Protein AF-I4W9S7-F1 (afdb_monomer_lite)

Sequence (93 aa):
MSGQIGGSSLAAAMDSLVPFEPRAKPIGDTEYRQRTERARALLRQHGGNALLLTAGASLRYFSGIPWGASERLVAMLITLDGDPLVPQGMPLK

Foldseek 3Di:
DDCPPPNDDPVRVVVPPDDDPDDDDDDDPVQLVVVLVVVLVVCVVVVHFKDKAWDDDRCCNNQVPNDHDDPDTFIWMRGNDDDIDGPPDDDRD

Structure (mmCIF, N/CA/C/O backbone):
data_AF-I4W9S7-F1
#
_entry.id   AF-I4W9S7-F1
#
loop_
_atom_site.group_PDB
_atom_site.id
_atom_site.type_symbol
_atom_site.label_atom_id
_atom_site.label_alt_id
_atom_site.label_comp_id
_atom_site.label_asym_id
_atom_site.label_entity_id
_atom_site.label_seq_id
_atom_site.pdbx_PDB_ins_code
_atom_site.Cartn_x
_atom_site.Cartn_y
_atom_site.Cartn_z
_atom_site.occupancy
_atom_site.B_iso_or_equiv
_atom_site.auth_seq_id
_atom_site.auth_comp_id
_atom_site.auth_asym_id
_atom_site.auth_atom_id
_atom_site.pdbx_PDB_model_num
ATOM 1 N N . MET A 1 1 ? 39.578 2.459 -22.960 1.00 52.97 1 MET A N 1
ATOM 2 C CA . MET A 1 1 ? 38.361 3.285 -23.134 1.00 52.97 1 MET A CA 1
ATOM 3 C C . MET A 1 1 ? 37.161 2.363 -22.972 1.00 52.97 1 MET A C 1
ATOM 5 O O . MET A 1 1 ? 37.185 1.309 -23.595 1.00 52.97 1 MET A O 1
ATOM 9 N N . SER A 1 2 ? 36.195 2.654 -22.089 1.00 71.31 2 SER A N 1
ATOM 10 C CA . SER A 1 2 ? 35.058 1.740 -21.881 1.00 71.31 2 SER A CA 1
ATOM 11 C C . SER A 1 2 ? 34.061 1.876 -23.039 1.00 71.31 2 SER A C 1
ATOM 13 O O . SER A 1 2 ? 33.617 2.973 -23.365 1.00 71.31 2 SER A O 1
ATOM 15 N N . GLY A 1 3 ? 33.722 0.763 -23.691 1.00 82.44 3 GLY A N 1
ATOM 16 C CA . GLY A 1 3 ? 32.774 0.709 -24.815 1.00 82.44 3 GLY A CA 1
ATOM 17 C C . GLY A 1 3 ? 31.303 0.810 -24.398 1.00 82.44 3 GLY A C 1
ATOM 18 O O . GLY A 1 3 ? 30.447 0.216 -25.040 1.00 82.44 3 GLY A O 1
ATOM 19 N N . GLN A 1 4 ? 31.006 1.494 -23.289 1.00 89.31 4 GLN A N 1
ATOM 20 C CA . GLN A 1 4 ? 29.664 1.537 -22.695 1.00 89.31 4 GLN A CA 1
ATOM 21 C C . GLN A 1 4 ? 28.745 2.590 -23.336 1.00 89.31 4 GLN A C 1
ATOM 23 O O . GLN A 1 4 ? 27.528 2.465 -23.242 1.00 89.31 4 GLN A O 1
ATOM 28 N N . ILE A 1 5 ? 29.298 3.611 -24.000 1.00 91.06 5 ILE A N 1
ATOM 29 C CA . ILE A 1 5 ? 28.531 4.672 -24.671 1.00 91.06 5 ILE A CA 1
ATOM 30 C C . ILE A 1 5 ? 28.702 4.523 -26.186 1.00 91.06 5 ILE A C 1
ATOM 32 O O . ILE A 1 5 ? 29.824 4.513 -26.683 1.00 91.06 5 ILE A O 1
ATOM 36 N N . GLY A 1 6 ? 27.589 4.422 -26.920 1.00 86.44 6 GLY A N 1
ATOM 37 C CA . GLY A 1 6 ? 27.566 4.477 -28.391 1.00 86.44 6 GLY A CA 1
ATOM 38 C C . GLY A 1 6 ? 27.953 3.193 -29.142 1.00 86.44 6 GLY A C 1
ATOM 39 O O . GLY A 1 6 ? 28.044 3.233 -30.363 1.00 86.44 6 GLY A O 1
ATOM 40 N N . GLY A 1 7 ? 28.172 2.067 -28.453 1.00 88.81 7 GLY A N 1
ATOM 41 C CA . GLY A 1 7 ? 28.642 0.807 -29.058 1.00 88.81 7 GLY A CA 1
ATOM 42 C C . GLY A 1 7 ? 27.584 -0.278 -29.304 1.00 88.81 7 GLY A C 1
ATOM 43 O O . GLY A 1 7 ? 27.935 -1.353 -29.780 1.00 88.81 7 GLY A O 1
ATOM 44 N N . SER A 1 8 ? 26.312 -0.038 -28.967 1.00 91.31 8 SER A N 1
ATOM 45 C CA . SER A 1 8 ? 25.238 -1.035 -29.097 1.00 91.31 8 SER A CA 1
ATOM 46 C C . SER A 1 8 ? 24.299 -0.704 -30.256 1.00 91.31 8 SER A C 1
ATOM 48 O O . SER A 1 8 ? 23.901 0.450 -30.425 1.00 91.31 8 SER A O 1
ATOM 50 N N . SER A 1 9 ? 23.927 -1.717 -31.040 1.00 94.88 9 SER A N 1
ATOM 51 C CA . SER A 1 9 ? 22.847 -1.613 -32.024 1.00 94.88 9 SER A CA 1
ATOM 52 C C . SER A 1 9 ? 21.492 -1.879 -31.362 1.00 94.88 9 SER A C 1
ATOM 54 O O . SER A 1 9 ? 21.413 -2.493 -30.298 1.00 94.88 9 SER A O 1
ATOM 56 N N . LEU A 1 10 ? 20.402 -1.466 -32.015 1.00 95.88 10 LEU A N 1
ATOM 57 C CA . LEU A 1 10 ? 19.052 -1.782 -31.540 1.00 95.88 10 LEU A CA 1
ATOM 58 C C . LEU A 1 10 ? 18.846 -3.296 -31.379 1.00 95.88 10 LEU A C 1
ATOM 60 O O . LEU A 1 10 ? 18.344 -3.726 -30.348 1.00 95.88 10 LEU A O 1
ATOM 64 N N . ALA A 1 11 ? 19.273 -4.093 -32.365 1.00 97.19 11 ALA A N 1
ATOM 65 C CA . 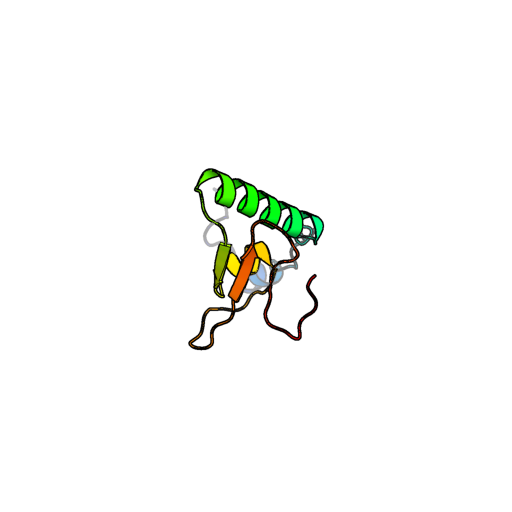ALA A 1 11 ? 19.143 -5.548 -32.318 1.00 97.19 11 ALA A CA 1
ATOM 66 C C . ALA A 1 11 ? 19.883 -6.139 -31.108 1.00 97.19 11 ALA A C 1
ATOM 68 O O . ALA A 1 11 ? 19.288 -6.876 -30.331 1.00 97.19 11 ALA A O 1
ATOM 69 N N . ALA A 1 12 ? 21.129 -5.712 -30.872 1.00 94.38 12 ALA A N 1
ATOM 70 C CA . ALA A 1 12 ? 21.913 -6.163 -29.723 1.00 94.38 12 ALA A CA 1
ATOM 71 C C . ALA A 1 12 ? 21.275 -5.770 -28.377 1.00 94.38 12 ALA A C 1
ATOM 73 O O . ALA A 1 12 ? 21.317 -6.541 -27.421 1.00 94.38 12 ALA A O 1
ATOM 74 N N . ALA A 1 13 ? 20.660 -4.584 -28.290 1.00 95.06 13 ALA A N 1
ATOM 75 C CA . ALA A 1 13 ? 19.930 -4.169 -27.095 1.00 95.06 13 ALA A CA 1
ATOM 76 C C . ALA A 1 13 ? 18.659 -5.007 -26.879 1.00 95.06 13 ALA A C 1
ATOM 78 O O . ALA A 1 13 ? 18.390 -5.425 -25.755 1.00 95.06 13 ALA A O 1
ATOM 79 N N . MET A 1 14 ? 17.897 -5.287 -27.938 1.00 96.88 14 MET A N 1
ATOM 80 C CA . MET A 1 14 ? 16.684 -6.104 -27.848 1.00 96.88 14 MET A CA 1
ATOM 81 C C . MET A 1 14 ? 16.987 -7.553 -27.467 1.00 96.88 14 MET A C 1
ATOM 83 O O . MET A 1 14 ? 16.304 -8.091 -26.599 1.00 96.88 14 MET A O 1
ATOM 87 N N . ASP A 1 15 ? 18.048 -8.141 -28.023 1.00 96.75 15 ASP A N 1
ATOM 88 C CA . ASP A 1 15 ? 18.491 -9.502 -27.687 1.00 96.75 15 ASP A CA 1
ATOM 89 C C . ASP A 1 15 ? 18.891 -9.641 -26.206 1.00 96.75 15 ASP A C 1
ATOM 91 O O . ASP A 1 15 ? 18.856 -10.736 -25.644 1.00 96.75 15 ASP A O 1
ATOM 95 N N . SER A 1 16 ? 19.236 -8.529 -25.545 1.00 93.94 16 SER A N 1
ATOM 96 C CA . SER A 1 16 ? 19.573 -8.501 -24.116 1.00 93.94 16 SER A CA 1
ATOM 97 C C . SER A 1 16 ? 18.360 -8.424 -23.176 1.00 93.94 16 SER A C 1
ATOM 99 O O . SER A 1 16 ? 18.508 -8.642 -21.971 1.00 93.94 16 SER A O 1
ATOM 101 N N . LEU A 1 17 ? 17.156 -8.133 -23.688 1.00 95.75 17 LEU A N 1
ATOM 102 C CA . LEU A 1 17 ? 15.931 -8.021 -22.888 1.00 95.75 17 LEU A CA 1
ATOM 103 C C . LEU A 1 17 ? 15.359 -9.404 -22.555 1.00 95.75 17 LEU A C 1
ATOM 105 O O . LEU A 1 17 ? 14.391 -9.871 -23.154 1.00 95.75 17 LEU A O 1
ATOM 109 N N . VAL A 1 18 ? 15.953 -10.055 -21.560 1.00 95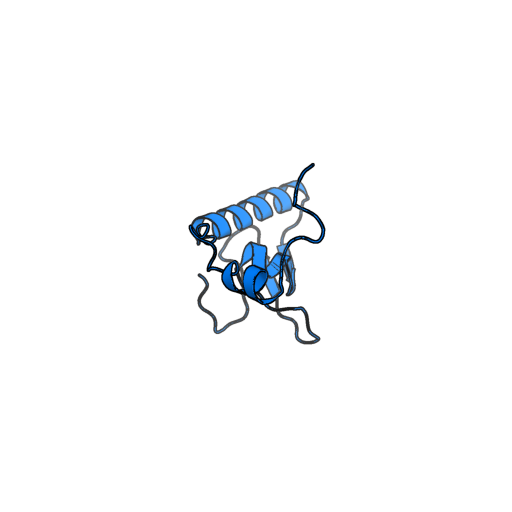.06 18 VAL A N 1
ATOM 110 C CA . VAL A 1 18 ? 15.503 -11.355 -21.044 1.00 95.06 18 VAL A CA 1
ATOM 111 C C . VAL A 1 18 ? 14.636 -11.204 -19.784 1.00 95.06 18 VAL A C 1
ATOM 113 O O . VAL A 1 18 ? 14.756 -10.204 -19.069 1.00 95.06 18 VAL A O 1
ATOM 116 N N . PRO A 1 19 ? 13.759 -12.179 -19.466 1.00 95.31 19 PRO A N 1
ATOM 117 C CA . PRO A 1 19 ? 13.038 -12.195 -18.196 1.00 95.31 19 PRO A CA 1
ATOM 118 C C . PRO A 1 19 ? 13.987 -12.102 -16.995 1.00 95.31 19 PRO A C 1
ATOM 120 O O . PRO A 1 19 ? 15.001 -12.796 -16.935 1.00 95.31 19 PRO A O 1
ATOM 123 N N . PHE A 1 20 ? 13.644 -11.254 -16.025 1.00 93.38 20 PHE A N 1
ATOM 124 C CA . PHE A 1 20 ? 14.443 -11.072 -14.816 1.00 93.38 20 PHE A CA 1
ATOM 125 C C . PHE A 1 20 ? 14.192 -12.210 -13.822 1.00 93.38 20 PHE A C 1
ATOM 127 O O . PHE A 1 20 ? 13.089 -12.333 -13.283 1.00 93.38 20 PHE A O 1
ATOM 134 N N . GLU A 1 21 ? 15.224 -13.010 -13.559 1.00 94.06 21 GLU A N 1
ATOM 135 C CA . GLU A 1 21 ? 15.191 -14.125 -12.613 1.00 94.06 21 GLU A CA 1
ATOM 136 C C . GLU A 1 21 ? 16.422 -14.083 -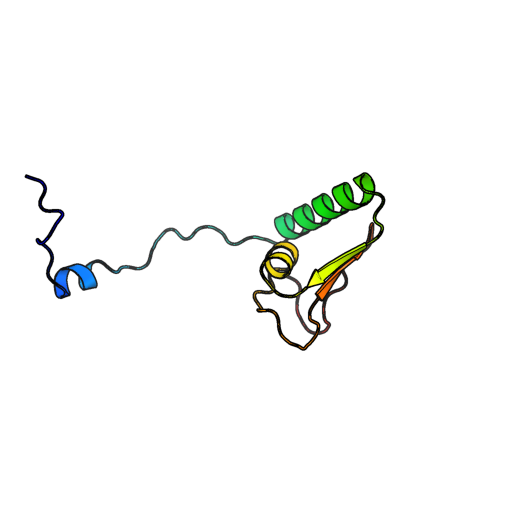11.680 1.00 94.06 21 GLU A C 1
ATOM 138 O O . GLU A 1 21 ? 17.517 -13.737 -12.131 1.00 94.06 21 GLU A O 1
ATOM 143 N N . PRO A 1 22 ? 16.279 -14.435 -10.386 1.00 92.06 22 PRO A N 1
ATOM 144 C CA . PRO A 1 22 ? 15.061 -14.924 -9.746 1.00 92.06 22 PRO A CA 1
ATOM 145 C C . PRO A 1 22 ? 14.106 -13.793 -9.339 1.00 92.06 22 PRO A C 1
ATOM 147 O O . PRO A 1 22 ? 14.518 -12.735 -8.857 1.00 92.06 22 PRO A O 1
ATOM 150 N N . ARG A 1 23 ? 12.801 -14.041 -9.456 1.00 94.56 23 ARG A N 1
ATOM 151 C CA . ARG A 1 23 ? 11.781 -13.129 -8.914 1.00 94.56 23 ARG A CA 1
ATOM 152 C C . ARG A 1 23 ? 11.782 -13.129 -7.384 1.00 94.56 23 ARG A C 1
ATOM 154 O O . ARG A 1 23 ? 11.814 -14.180 -6.743 1.00 94.56 23 ARG A O 1
ATOM 161 N N . ALA A 1 24 ? 11.669 -11.941 -6.793 1.00 95.81 24 ALA A N 1
ATOM 162 C CA . ALA A 1 24 ? 11.444 -11.801 -5.357 1.00 95.81 24 ALA A CA 1
ATOM 163 C C . ALA A 1 24 ? 10.099 -12.423 -4.943 1.00 95.81 24 ALA A C 1
ATOM 165 O O . ALA A 1 24 ? 9.125 -12.409 -5.704 1.00 95.81 24 ALA A O 1
ATOM 166 N N . LYS A 1 25 ? 10.037 -12.949 -3.715 1.00 95.56 25 LYS A N 1
ATOM 167 C CA . LYS A 1 25 ? 8.803 -13.526 -3.169 1.00 95.56 25 LYS A CA 1
ATOM 168 C C . LYS A 1 25 ? 7.741 -12.432 -2.982 1.00 95.56 25 LYS A C 1
ATOM 170 O O . LYS A 1 25 ? 8.069 -11.373 -2.445 1.00 95.56 25 LYS A O 1
ATOM 175 N N . PRO A 1 26 ? 6.481 -12.672 -3.385 1.00 95.62 26 PRO A N 1
ATOM 176 C CA . PRO A 1 26 ? 5.381 -11.764 -3.080 1.00 95.62 26 PRO A CA 1
ATOM 177 C C . PRO A 1 26 ? 5.145 -11.621 -1.572 1.00 95.62 26 PRO A C 1
ATOM 179 O O . PRO A 1 26 ? 5.468 -12.519 -0.794 1.00 95.62 26 PRO A O 1
ATOM 182 N N . ILE A 1 27 ? 4.523 -10.507 -1.185 1.00 97.12 27 ILE A N 1
ATOM 183 C CA . ILE A 1 27 ? 4.033 -10.280 0.180 1.00 97.12 27 ILE A CA 1
ATOM 184 C C . ILE A 1 27 ? 2.937 -11.304 0.488 1.00 97.12 27 ILE A C 1
ATOM 186 O O . ILE A 1 27 ? 2.002 -11.450 -0.301 1.00 97.12 27 ILE A O 1
ATOM 190 N N . GLY A 1 28 ? 3.071 -12.005 1.613 1.00 95.31 28 GLY A N 1
ATOM 191 C CA . GLY A 1 28 ? 2.098 -12.993 2.080 1.00 95.31 28 GLY A CA 1
ATOM 192 C C . GLY A 1 28 ? 1.242 -12.497 3.246 1.00 95.31 28 GLY A C 1
ATOM 193 O O . GLY A 1 28 ? 1.522 -11.468 3.863 1.00 95.31 28 GLY A O 1
ATOM 194 N N . ASP A 1 29 ? 0.235 -13.286 3.597 1.00 94.31 29 ASP A N 1
ATOM 195 C CA . ASP A 1 29 ? -0.851 -12.938 4.525 1.00 94.31 29 ASP A CA 1
ATOM 196 C C . ASP A 1 29 ? -0.336 -12.629 5.941 1.00 94.31 29 ASP A C 1
ATOM 198 O O . ASP A 1 29 ? -0.855 -11.773 6.658 1.00 94.31 29 ASP A O 1
ATOM 202 N N . THR A 1 30 ? 0.746 -13.293 6.359 1.00 96.88 30 THR A N 1
ATOM 203 C CA . THR A 1 30 ? 1.424 -13.004 7.633 1.00 96.88 30 THR A CA 1
ATOM 204 C C . THR A 1 30 ? 1.951 -11.574 7.689 1.00 96.88 30 THR A C 1
ATOM 206 O O . THR A 1 30 ? 1.816 -10.923 8.723 1.00 96.88 30 THR A O 1
ATOM 209 N N . GLU A 1 31 ? 2.507 -11.058 6.595 1.00 98.25 31 GLU A N 1
ATOM 210 C CA . GLU A 1 31 ? 3.018 -9.691 6.566 1.00 98.25 31 GLU A CA 1
ATOM 211 C C . GLU A 1 31 ? 1.870 -8.672 6.559 1.00 98.25 31 GLU A C 1
ATOM 213 O O . GLU A 1 31 ? 1.938 -7.675 7.275 1.00 98.25 31 GLU A O 1
ATOM 218 N N . TYR A 1 32 ? 0.770 -8.941 5.847 1.00 96.88 32 TYR A N 1
ATOM 219 C CA . TYR A 1 32 ? -0.428 -8.094 5.911 1.00 96.88 32 TYR A CA 1
ATOM 220 C C . TYR A 1 32 ? -1.004 -8.008 7.332 1.00 96.88 32 TYR A C 1
ATOM 222 O O . TYR A 1 32 ? -1.267 -6.908 7.823 1.00 96.88 32 TYR A O 1
ATOM 230 N N . ARG A 1 33 ? -1.094 -9.136 8.052 1.00 96.56 33 ARG A N 1
ATOM 231 C CA . ARG A 1 33 ? -1.500 -9.148 9.470 1.00 96.56 33 ARG A CA 1
ATOM 232 C C . ARG A 1 33 ? -0.558 -8.327 10.352 1.00 96.56 33 ARG A C 1
ATOM 234 O O . ARG A 1 33 ? -1.024 -7.534 11.167 1.00 96.56 33 ARG A O 1
ATOM 241 N N . GLN A 1 34 ? 0.757 -8.450 10.160 1.00 98.44 34 GLN A N 1
ATOM 242 C CA . GLN A 1 34 ? 1.747 -7.655 10.901 1.00 98.44 34 GLN A CA 1
ATOM 243 C C . GLN A 1 34 ? 1.599 -6.151 10.642 1.00 98.44 34 GLN A C 1
ATOM 245 O O . GLN A 1 34 ? 1.706 -5.353 11.575 1.00 98.44 34 GLN A O 1
ATOM 250 N N . ARG A 1 35 ? 1.317 -5.750 9.396 1.00 98.19 35 ARG A N 1
ATOM 251 C CA . ARG A 1 35 ? 1.046 -4.348 9.043 1.00 98.19 35 ARG A CA 1
ATOM 252 C C . ARG A 1 35 ? -0.189 -3.831 9.783 1.00 98.19 35 ARG A C 1
ATOM 254 O O . ARG A 1 35 ? -0.115 -2.766 10.394 1.00 98.19 35 ARG A O 1
ATOM 261 N N . THR A 1 36 ? -1.285 -4.592 9.807 1.00 97.62 36 THR A N 1
ATOM 262 C CA . THR A 1 36 ? -2.498 -4.231 10.563 1.00 97.62 36 THR A CA 1
ATOM 263 C C . THR A 1 36 ? -2.220 -4.091 12.062 1.00 97.62 36 THR A C 1
ATOM 265 O O . THR A 1 36 ? -2.605 -3.086 12.660 1.00 97.62 36 THR A O 1
ATOM 268 N N . GLU A 1 37 ? -1.482 -5.021 12.674 1.00 98.25 37 GLU A N 1
ATOM 269 C CA . GLU A 1 37 ? -1.122 -4.918 14.098 1.00 98.25 37 GLU A CA 1
ATOM 270 C C . GLU A 1 37 ? -0.214 -3.718 14.392 1.00 98.25 37 GLU A C 1
ATOM 272 O O . GLU A 1 37 ? -0.397 -3.013 15.390 1.00 98.25 37 GLU A O 1
ATOM 277 N N . ARG A 1 38 ? 0.717 -3.404 13.484 1.00 98.44 38 ARG A N 1
ATOM 278 C CA . ARG A 1 38 ? 1.526 -2.185 13.581 1.00 98.44 38 ARG A CA 1
ATOM 279 C C . ARG A 1 38 ? 0.651 -0.932 13.547 1.00 98.44 38 ARG A C 1
ATOM 281 O O . ARG A 1 38 ? 0.875 -0.027 14.353 1.00 98.44 38 ARG A O 1
ATOM 288 N N . ALA A 1 39 ? -0.343 -0.881 12.659 1.00 98.31 39 ALA A N 1
ATOM 289 C CA . ALA A 1 39 ? -1.292 0.229 12.584 1.00 98.31 39 ALA A CA 1
ATOM 290 C C . ALA A 1 39 ? -2.136 0.354 13.862 1.00 98.31 39 ALA A C 1
ATOM 292 O O . ALA A 1 39 ? -2.320 1.463 14.357 1.00 98.31 39 ALA A O 1
ATOM 293 N N . ARG A 1 40 ? -2.574 -0.760 14.460 1.00 98.44 40 ARG A N 1
ATOM 294 C CA . ARG A 1 40 ? -3.289 -0.763 15.749 1.00 98.44 40 ARG A CA 1
ATOM 295 C C . ARG A 1 40 ? -2.450 -0.224 16.895 1.00 98.44 40 ARG A C 1
ATOM 297 O O . ARG A 1 40 ? -2.950 0.553 17.704 1.00 98.44 40 ARG A O 1
ATOM 304 N N . ALA A 1 41 ? -1.180 -0.615 16.975 1.00 98.31 41 ALA A N 1
ATOM 305 C CA . ALA A 1 41 ? -0.267 -0.083 17.983 1.00 98.31 41 ALA A CA 1
ATOM 306 C C . ALA A 1 41 ? -0.131 1.445 17.864 1.00 98.31 41 ALA A C 1
ATOM 308 O O . ALA A 1 41 ? -0.194 2.149 18.870 1.00 98.31 41 ALA A O 1
ATOM 309 N N . LEU A 1 42 ? -0.018 1.956 16.634 1.00 98.38 42 LEU A N 1
ATOM 310 C CA . LEU A 1 42 ? 0.038 3.395 16.365 1.00 98.38 42 LEU A CA 1
ATOM 311 C C . LEU A 1 42 ? -1.291 4.096 16.681 1.00 98.38 42 LEU A C 1
ATOM 313 O O . LEU A 1 42 ? -1.277 5.145 17.318 1.00 98.38 42 LEU A O 1
ATOM 317 N N . LEU A 1 43 ? -2.437 3.510 16.317 1.00 98.00 43 LEU A N 1
ATOM 318 C CA . LEU A 1 43 ? -3.756 4.038 16.686 1.00 98.00 43 LEU A CA 1
ATOM 319 C C . LEU A 1 43 ? -3.875 4.215 18.203 1.00 98.00 43 LEU A C 1
ATOM 321 O O . LEU A 1 43 ? -4.213 5.305 18.657 1.00 98.00 43 LEU A O 1
ATOM 325 N N . ARG A 1 44 ? -3.504 3.191 18.988 1.00 97.75 44 ARG A N 1
ATOM 326 C CA . ARG A 1 44 ? -3.500 3.269 20.459 1.00 97.75 44 ARG A CA 1
ATOM 327 C C . ARG A 1 44 ? -2.574 4.369 20.974 1.00 97.75 44 ARG A C 1
ATOM 329 O O . ARG A 1 44 ? -2.979 5.140 21.835 1.00 97.75 44 ARG A O 1
ATOM 336 N N . GLN A 1 45 ? -1.359 4.464 20.431 1.00 98.31 45 GLN A N 1
ATOM 337 C CA . GLN A 1 45 ? -0.380 5.483 20.826 1.00 98.31 45 GLN A CA 1
ATOM 338 C C . GLN A 1 45 ? -0.893 6.913 20.594 1.00 98.31 45 GLN A C 1
ATOM 340 O O . GLN A 1 45 ? -0.601 7.804 21.386 1.00 98.31 45 GLN A O 1
ATOM 345 N N . HIS A 1 46 ? -1.655 7.129 19.522 1.00 97.88 46 HIS A N 1
ATOM 346 C CA . HIS A 1 46 ? -2.185 8.441 19.149 1.00 97.88 46 HIS A CA 1
ATOM 347 C C . HIS A 1 46 ? -3.620 8.700 19.642 1.00 97.88 46 HIS A C 1
ATOM 349 O O . HIS A 1 46 ? -4.198 9.726 19.293 1.00 97.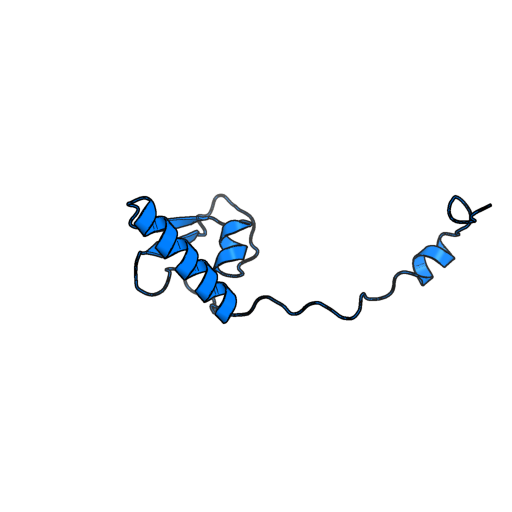88 46 HIS A O 1
ATOM 355 N N . GLY A 1 47 ? -4.206 7.799 20.441 1.00 97.38 47 GLY A N 1
ATOM 356 C CA . GLY A 1 47 ? -5.577 7.939 20.946 1.00 97.38 47 GLY A CA 1
ATOM 357 C C . GLY A 1 47 ? -6.667 7.801 19.875 1.00 97.38 47 GLY A C 1
ATOM 358 O O . GLY A 1 47 ? -7.781 8.273 20.077 1.00 97.38 47 GLY A O 1
ATOM 359 N N . GLY A 1 48 ? -6.359 7.183 18.731 1.00 96.25 48 GLY A N 1
ATOM 360 C CA . GLY A 1 48 ? -7.319 6.905 17.665 1.00 96.25 48 GLY A CA 1
ATOM 361 C C . GLY A 1 48 ? -8.031 5.564 17.857 1.00 96.25 48 GLY A C 1
ATOM 362 O O . GLY A 1 48 ? -7.452 4.608 18.368 1.00 96.25 48 GLY A O 1
ATOM 363 N N . ASN A 1 49 ? -9.280 5.467 17.395 1.00 97.06 49 ASN A N 1
ATOM 364 C CA . ASN A 1 49 ? -10.089 4.243 17.508 1.00 97.06 49 ASN A CA 1
ATOM 365 C C . ASN A 1 49 ? -10.287 3.507 16.176 1.00 97.06 49 ASN A C 1
ATOM 367 O O . ASN A 1 49 ? -10.635 2.326 16.172 1.00 97.06 49 ASN A O 1
ATOM 371 N N . ALA A 1 50 ? -10.067 4.192 15.052 1.00 97.69 50 ALA A N 1
ATOM 372 C CA . ALA A 1 50 ? -10.204 3.61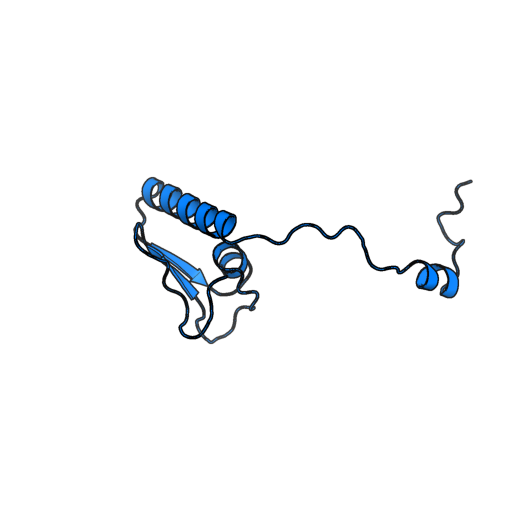8 13.724 1.00 97.69 50 ALA A CA 1
ATOM 373 C C . ALA A 1 50 ? -9.297 4.319 12.705 1.00 97.69 50 ALA A C 1
ATOM 375 O O . ALA A 1 50 ? -8.983 5.502 12.844 1.00 97.69 50 ALA A O 1
ATOM 376 N N . LEU A 1 51 ? -8.912 3.586 11.663 1.00 98.06 51 LEU A N 1
ATOM 377 C CA . LEU A 1 51 ? -8.149 4.069 10.517 1.00 98.06 51 LEU A CA 1
ATOM 378 C C . LEU A 1 51 ? -8.883 3.690 9.229 1.00 98.06 51 LEU A C 1
ATOM 380 O O . LEU A 1 51 ? -9.074 2.506 8.951 1.00 98.06 51 LEU A O 1
ATOM 384 N N . LEU A 1 52 ? -9.272 4.694 8.442 1.00 97.56 52 LEU A N 1
ATOM 385 C CA . LEU A 1 52 ? -9.866 4.508 7.120 1.00 97.56 52 LEU A CA 1
ATOM 386 C C . LEU A 1 52 ? -8.784 4.661 6.045 1.00 97.56 52 LEU A C 1
ATOM 388 O O . LEU A 1 52 ? -8.152 5.709 5.930 1.00 97.56 52 LEU A O 1
ATOM 392 N N . LEU A 1 53 ? -8.583 3.614 5.253 1.00 96.81 53 LEU A N 1
ATOM 393 C CA . LEU A 1 53 ? -7.585 3.547 4.191 1.00 96.81 53 LEU A CA 1
ATOM 394 C C . LEU A 1 53 ? -8.293 3.539 2.842 1.00 96.81 53 LEU A C 1
ATOM 396 O O . LEU A 1 53 ? -8.944 2.556 2.500 1.00 96.81 53 LEU A O 1
ATOM 400 N N . THR A 1 54 ? -8.166 4.613 2.072 1.00 96.06 54 THR A N 1
ATOM 401 C CA . THR A 1 54 ? -8.763 4.717 0.735 1.00 96.06 54 THR A CA 1
ATOM 402 C C . THR A 1 54 ? -7.890 4.057 -0.336 1.00 96.06 54 THR A C 1
ATOM 404 O O . THR A 1 54 ? -6.700 3.803 -0.124 1.00 96.06 54 THR A O 1
ATOM 407 N N . ALA A 1 55 ? -8.492 3.765 -1.493 1.00 95.62 55 ALA A N 1
ATOM 408 C CA . ALA A 1 55 ? -7.805 3.199 -2.653 1.00 95.62 55 ALA A CA 1
ATOM 409 C C . ALA A 1 55 ? -6.514 3.948 -3.023 1.00 95.62 55 ALA A C 1
ATOM 411 O O . ALA A 1 55 ? -6.429 5.174 -2.953 1.00 95.62 55 ALA A O 1
ATOM 412 N N . GLY A 1 56 ? -5.503 3.180 -3.430 1.00 95.38 56 GLY A N 1
ATOM 413 C CA . GLY A 1 56 ? -4.153 3.658 -3.703 1.00 95.38 56 GLY A CA 1
ATOM 414 C C . GLY A 1 56 ? -3.086 2.825 -2.994 1.00 95.38 56 GLY A C 1
ATOM 415 O O . GLY A 1 56 ? -3.309 1.679 -2.596 1.00 95.38 56 GLY A O 1
ATOM 416 N N . ALA A 1 57 ? -1.898 3.412 -2.832 1.00 96.94 57 ALA A N 1
ATOM 417 C CA . ALA A 1 57 ? -0.736 2.716 -2.281 1.00 96.94 57 ALA A CA 1
ATOM 418 C C . ALA A 1 57 ? -0.974 2.187 -0.857 1.00 96.94 57 ALA A C 1
ATOM 420 O O . ALA A 1 57 ? -0.567 1.067 -0.554 1.00 96.94 57 ALA A O 1
ATOM 421 N N . SER A 1 58 ? -1.674 2.944 -0.007 1.00 97.00 58 SER A N 1
ATOM 422 C CA . SER A 1 58 ? -1.978 2.523 1.366 1.00 97.00 58 SER A CA 1
ATOM 423 C C . SER A 1 58 ? -2.937 1.333 1.403 1.00 97.00 58 SER A C 1
ATOM 425 O O . SER A 1 58 ? -2.662 0.360 2.099 1.00 97.00 58 SER A O 1
ATOM 427 N N . LEU A 1 59 ? -4.012 1.338 0.606 1.00 95.88 59 LEU A N 1
ATOM 428 C CA . LEU A 1 59 ? -4.901 0.176 0.524 1.00 95.88 59 LEU A CA 1
ATOM 429 C C . LEU A 1 59 ? -4.145 -1.061 0.021 1.00 95.88 59 LEU A C 1
ATOM 431 O O . LEU A 1 59 ? -4.250 -2.127 0.627 1.00 95.88 59 LEU A O 1
ATOM 435 N N . ARG A 1 60 ? -3.302 -0.915 -1.010 1.00 96.19 60 ARG A N 1
ATOM 436 C CA . ARG A 1 60 ? -2.438 -2.004 -1.495 1.00 96.19 60 ARG A CA 1
ATOM 437 C C . ARG A 1 60 ? -1.475 -2.505 -0.420 1.00 96.19 60 ARG A C 1
ATOM 439 O O . ARG A 1 60 ? -1.216 -3.705 -0.335 1.00 96.19 60 ARG A O 1
ATOM 446 N N . TYR A 1 61 ? -0.942 -1.604 0.397 1.00 97.56 61 TYR A N 1
ATOM 447 C CA . TYR A 1 61 ? -0.034 -1.941 1.485 1.00 97.56 61 TYR A CA 1
ATOM 448 C C . TYR A 1 61 ? -0.724 -2.771 2.574 1.00 97.56 61 TYR A C 1
ATOM 450 O O . TYR A 1 61 ? -0.141 -3.743 3.042 1.00 97.56 61 TYR A O 1
ATOM 458 N N . PHE A 1 62 ? -1.961 -2.458 2.951 1.00 96.75 62 PHE A N 1
ATOM 459 C CA . PHE A 1 62 ? -2.646 -3.185 4.028 1.00 96.75 62 PHE A CA 1
ATOM 460 C C . PHE A 1 62 ? -3.473 -4.392 3.563 1.00 96.75 62 PHE A C 1
ATOM 462 O O . PHE A 1 62 ? -3.688 -5.297 4.359 1.00 96.75 62 PHE A O 1
ATOM 469 N N . SER A 1 63 ? -3.902 -4.434 2.296 1.00 94.19 63 SER A N 1
ATOM 470 C CA . SER A 1 63 ? -4.834 -5.463 1.787 1.00 94.19 63 SER A CA 1
ATOM 471 C C . SER A 1 63 ? -4.402 -6.157 0.491 1.00 94.19 63 SER A C 1
ATOM 473 O O . SER A 1 63 ? -5.053 -7.092 0.040 1.00 94.19 63 SER A O 1
ATOM 475 N N . GLY A 1 64 ? -3.357 -5.665 -0.181 1.00 94.19 64 GLY A N 1
ATOM 476 C CA . GLY A 1 64 ? -2.948 -6.156 -1.500 1.00 94.19 64 GLY A CA 1
ATOM 477 C C . GLY A 1 64 ? -3.792 -5.655 -2.679 1.00 94.19 64 GLY A C 1
ATOM 478 O O . GLY A 1 64 ? -3.370 -5.840 -3.820 1.00 94.19 64 GLY A O 1
ATOM 479 N N . ILE A 1 65 ? -4.917 -4.966 -2.445 1.00 92.81 65 ILE A N 1
ATOM 480 C CA . ILE A 1 65 ? -5.783 -4.423 -3.506 1.00 92.81 65 ILE A CA 1
ATOM 481 C C . ILE A 1 65 ? -5.033 -3.327 -4.292 1.00 92.81 65 ILE A C 1
ATOM 483 O O . ILE A 1 65 ? -4.695 -2.293 -3.716 1.00 92.81 65 ILE A O 1
ATOM 487 N N . PRO A 1 66 ? -4.761 -3.504 -5.602 1.00 94.31 66 PRO A N 1
ATOM 488 C CA . PRO A 1 66 ? -3.867 -2.622 -6.357 1.00 94.31 66 PRO A CA 1
ATOM 489 C C . PRO A 1 66 ? -4.588 -1.476 -7.086 1.00 94.31 66 PRO A C 1
ATOM 491 O O . PRO A 1 66 ? -4.015 -0.875 -7.993 1.00 94.31 66 PRO A O 1
ATOM 494 N N . TRP A 1 67 ? -5.849 -1.204 -6.755 1.00 91.88 67 TRP A N 1
ATOM 495 C CA . TRP A 1 67 ? -6.665 -0.230 -7.478 1.00 91.88 67 TRP A CA 1
ATOM 496 C C . TRP A 1 67 ? -6.247 1.214 -7.192 1.00 91.88 67 TRP A C 1
ATOM 498 O O . TRP A 1 67 ? -5.880 1.567 -6.068 1.00 91.88 67 TRP A O 1
ATOM 508 N N . GLY A 1 68 ? -6.337 2.051 -8.226 1.00 91.81 68 GLY A N 1
ATOM 509 C CA . GLY A 1 68 ? -6.234 3.501 -8.093 1.00 91.81 68 GLY A CA 1
ATOM 510 C C . GLY A 1 68 ? -7.494 4.104 -7.469 1.00 91.81 68 GLY A C 1
ATOM 511 O O . GLY A 1 68 ? -8.558 3.485 -7.469 1.00 91.81 68 GLY A O 1
ATOM 512 N N . ALA A 1 69 ? -7.366 5.319 -6.937 1.00 92.75 69 ALA A N 1
ATOM 513 C CA . ALA A 1 69 ? -8.508 6.074 -6.437 1.00 92.75 69 ALA A CA 1
ATOM 514 C C . ALA A 1 69 ? -9.455 6.474 -7.582 1.00 92.75 69 ALA A C 1
ATOM 516 O O . ALA A 1 69 ? -9.016 6.772 -8.692 1.00 92.75 69 ALA A O 1
ATOM 517 N N . SER A 1 70 ? -10.751 6.498 -7.281 1.00 93.50 70 SER A N 1
ATOM 518 C CA . SER A 1 70 ? -11.821 6.967 -8.168 1.00 93.50 70 SER A CA 1
ATOM 519 C C . SER A 1 70 ? -12.832 7.787 -7.361 1.00 93.50 70 SER A C 1
ATOM 521 O O . SER A 1 70 ? -12.661 7.964 -6.154 1.00 93.50 70 SER A O 1
ATOM 523 N N . GLU A 1 71 ? -13.906 8.250 -7.999 1.00 95.88 71 GLU A N 1
ATOM 524 C CA . GLU A 1 71 ? -15.054 8.859 -7.323 1.00 95.88 71 GLU A CA 1
ATOM 525 C C . GLU A 1 71 ? -15.833 7.864 -6.448 1.00 95.88 71 GLU A C 1
ATOM 527 O O . GLU A 1 71 ? -16.512 8.261 -5.501 1.00 95.88 71 GLU A O 1
ATOM 532 N N . ARG A 1 72 ? -15.733 6.561 -6.745 1.00 92.50 72 ARG A N 1
ATOM 533 C CA . ARG A 1 72 ? -16.352 5.505 -5.941 1.00 92.50 72 ARG A CA 1
ATOM 534 C C . ARG A 1 72 ? -15.472 5.202 -4.738 1.00 92.50 72 ARG A C 1
ATOM 536 O O . ARG A 1 72 ? -14.314 4.802 -4.886 1.00 92.50 72 ARG A O 1
ATOM 543 N N . LEU A 1 73 ? -16.042 5.353 -3.543 1.00 93.62 73 LEU A N 1
ATOM 544 C CA . LEU A 1 73 ? -15.346 5.035 -2.303 1.00 93.62 73 LEU A CA 1
ATOM 545 C C . LEU A 1 73 ? -15.043 3.535 -2.239 1.00 93.62 73 LEU A C 1
ATOM 547 O O . LEU A 1 73 ? -15.928 2.704 -2.052 1.00 93.62 73 LEU A O 1
ATOM 551 N N . VAL A 1 74 ? -13.758 3.222 -2.338 1.00 94.12 74 VAL A N 1
ATOM 552 C CA . VAL A 1 74 ? -13.189 1.918 -2.019 1.00 94.12 74 VAL A CA 1
ATOM 553 C C . VAL A 1 74 ? -12.235 2.148 -0.861 1.00 94.12 74 VAL A C 1
ATOM 555 O O . VAL A 1 74 ? -11.271 2.909 -0.988 1.00 94.12 74 VAL A O 1
ATOM 558 N N . ALA A 1 75 ? -12.526 1.527 0.278 1.00 95.56 75 ALA A N 1
ATOM 559 C CA . ALA A 1 75 ? -11.730 1.702 1.477 1.00 95.56 75 ALA A CA 1
ATOM 560 C C . ALA A 1 75 ? -11.721 0.454 2.360 1.00 95.56 75 ALA A C 1
ATOM 562 O O . ALA A 1 75 ? -12.659 -0.340 2.342 1.00 95.56 75 ALA A O 1
ATOM 563 N N . MET A 1 76 ? -10.660 0.328 3.150 1.00 96.19 76 MET A N 1
ATOM 564 C CA . MET A 1 76 ? -10.533 -0.618 4.254 1.00 96.19 76 MET A CA 1
ATOM 565 C C . MET A 1 76 ? -10.644 0.151 5.570 1.00 96.19 76 MET A C 1
ATOM 567 O O . MET A 1 76 ? -10.010 1.197 5.725 1.00 96.19 76 MET A O 1
ATOM 571 N N . LEU A 1 77 ? -11.426 -0.362 6.516 1.00 97.50 77 LEU A N 1
ATOM 572 C CA . LEU A 1 77 ? -11.523 0.182 7.868 1.00 97.50 77 LEU A CA 1
ATOM 573 C C . LEU A 1 77 ? -10.810 -0.750 8.847 1.00 97.50 77 LEU A C 1
ATOM 575 O O . LEU A 1 77 ? -11.181 -1.915 8.983 1.00 97.50 77 LEU A O 1
ATOM 579 N N . ILE A 1 78 ? -9.810 -0.224 9.550 1.00 97.75 78 ILE A N 1
ATOM 580 C CA . ILE A 1 78 ? -9.120 -0.916 10.641 1.00 97.75 78 ILE A CA 1
ATOM 581 C C . ILE A 1 78 ? -9.600 -0.330 11.966 1.00 97.75 78 ILE A C 1
ATOM 583 O O . ILE A 1 78 ? -9.407 0.856 12.225 1.00 97.75 78 ILE A O 1
ATOM 587 N N . THR A 1 79 ? -10.182 -1.167 12.817 1.00 98.00 79 THR A N 1
ATOM 588 C CA . THR A 1 79 ? -10.512 -0.871 14.220 1.00 98.00 79 THR A CA 1
ATOM 589 C C . THR A 1 79 ? -9.432 -1.412 15.163 1.00 98.00 79 THR A C 1
ATOM 591 O O . THR A 1 79 ? -8.520 -2.142 14.751 1.00 98.00 79 THR A O 1
ATOM 594 N N . LEU A 1 80 ? -9.506 -1.044 16.448 1.00 97.38 80 LEU A N 1
ATOM 595 C CA . LEU A 1 80 ? -8.544 -1.481 17.473 1.00 97.38 80 LEU A CA 1
ATOM 596 C C . LEU A 1 80 ? -8.489 -3.007 17.664 1.00 97.38 80 LEU A C 1
ATOM 598 O O . LEU A 1 80 ? -7.460 -3.528 18.096 1.00 97.38 80 LEU A O 1
ATOM 602 N N . ASP A 1 81 ? -9.563 -3.704 17.320 1.00 94.12 81 ASP A N 1
ATOM 603 C CA . ASP A 1 81 ? -9.757 -5.148 17.407 1.00 94.12 81 ASP A CA 1
ATOM 604 C C . ASP A 1 81 ? -10.601 -5.659 16.221 1.00 94.12 81 ASP A C 1
ATOM 606 O O . ASP A 1 81 ? -10.993 -4.881 15.346 1.00 94.12 81 ASP A O 1
ATOM 610 N N . GLY A 1 82 ? -10.810 -6.977 16.150 1.00 94.12 82 GLY A N 1
ATOM 611 C CA . GLY A 1 82 ? -11.598 -7.636 15.100 1.00 94.12 82 GLY A CA 1
ATOM 612 C C . GLY A 1 82 ? -10.860 -7.839 13.775 1.00 94.12 82 GLY A C 1
ATOM 613 O O . GLY A 1 82 ? -9.652 -7.631 13.686 1.00 94.12 82 GLY A O 1
ATOM 614 N N . ASP A 1 83 ? -11.578 -8.245 12.735 1.00 94.00 83 ASP A N 1
ATOM 615 C CA . ASP A 1 83 ? -11.038 -8.257 11.375 1.00 94.00 83 ASP A CA 1
ATOM 616 C C . ASP A 1 83 ? -11.305 -6.908 10.696 1.00 94.00 83 ASP A C 1
ATOM 618 O O . ASP A 1 83 ? -12.365 -6.310 10.913 1.00 94.00 83 ASP A O 1
ATOM 622 N N . PRO A 1 84 ? -10.374 -6.395 9.872 1.00 94.75 84 PRO A N 1
ATOM 623 C CA . PRO A 1 84 ? -10.627 -5.187 9.107 1.00 94.75 84 PRO A CA 1
ATOM 624 C C . PRO A 1 84 ? -11.842 -5.338 8.191 1.00 94.75 84 PRO A C 1
A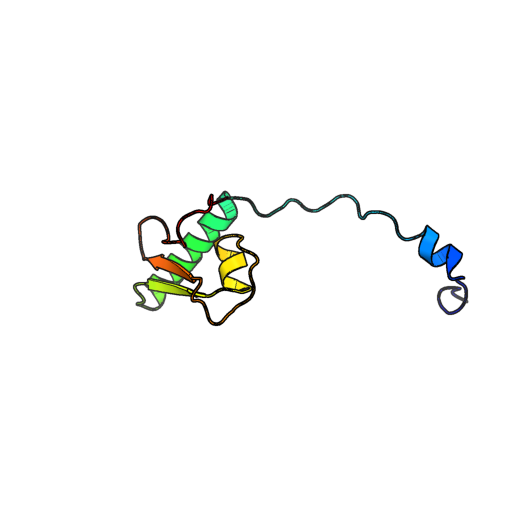TOM 626 O O . PRO A 1 84 ? -11.995 -6.347 7.501 1.00 94.75 84 PRO A O 1
ATOM 629 N N . LEU A 1 85 ? -12.667 -4.295 8.116 1.00 94.31 85 LEU A N 1
ATOM 630 C CA . LEU A 1 85 ? -13.753 -4.257 7.144 1.00 94.31 85 LEU A CA 1
ATOM 631 C C . LEU A 1 85 ? -13.176 -3.896 5.779 1.00 94.31 85 LEU A C 1
ATOM 633 O O . LEU A 1 85 ? -12.492 -2.881 5.630 1.00 94.31 85 LEU A O 1
ATOM 637 N N . VAL A 1 86 ? -13.484 -4.714 4.782 1.00 87.44 86 VAL A N 1
ATOM 638 C CA . VAL A 1 86 ? -13.103 -4.506 3.384 1.00 87.44 86 VAL A CA 1
ATOM 639 C C . VAL A 1 86 ? -14.348 -4.512 2.495 1.00 87.44 86 VAL A C 1
ATOM 641 O O . VAL A 1 86 ? -15.385 -5.045 2.903 1.00 87.44 86 VAL A O 1
ATOM 644 N N . PRO A 1 87 ? -14.292 -3.924 1.288 1.00 75.75 87 PRO A N 1
ATOM 645 C CA . PRO A 1 87 ? -15.408 -3.973 0.351 1.00 75.75 87 PRO A CA 1
ATOM 646 C C . PRO A 1 87 ? -15.801 -5.432 0.060 1.00 75.75 87 PRO A C 1
ATOM 648 O O . PRO A 1 87 ? -14.947 -6.259 -0.258 1.00 75.75 87 PRO A O 1
ATOM 651 N N . GLN A 1 88 ? -17.089 -5.751 0.210 1.00 55.97 88 GLN A N 1
ATOM 652 C CA . GLN A 1 88 ? -17.658 -7.094 0.022 1.00 55.97 88 GLN A CA 1
ATOM 653 C C . GLN A 1 88 ? -17.369 -7.657 -1.385 1.00 55.97 88 GLN A C 1
ATOM 655 O O . GLN A 1 88 ? -17.414 -6.920 -2.369 1.00 55.97 88 GLN A O 1
ATOM 660 N N . GLY A 1 89 ? -17.146 -8.976 -1.481 1.00 55.84 89 GLY A N 1
ATOM 661 C CA . GLY A 1 89 ? -17.028 -9.703 -2.756 1.00 55.84 89 GLY A CA 1
ATOM 662 C C . GLY A 1 89 ? -15.609 -10.070 -3.206 1.00 55.84 89 GLY A C 1
ATOM 663 O O . GLY A 1 89 ? -15.424 -10.430 -4.367 1.00 55.84 89 GLY A O 1
ATOM 664 N N . MET A 1 90 ? -14.607 -10.007 -2.325 1.00 53.81 90 MET A N 1
ATOM 665 C CA . MET A 1 90 ? -13.220 -10.291 -2.697 1.00 53.81 90 MET A CA 1
ATOM 666 C C . MET A 1 90 ? -12.534 -11.180 -1.653 1.00 53.81 90 MET A C 1
ATOM 668 O O . MET A 1 90 ? -12.660 -10.905 -0.459 1.00 53.81 90 MET A O 1
ATOM 672 N N . PRO A 1 91 ? -11.807 -12.238 -2.060 1.00 45.94 91 PRO A N 1
ATOM 673 C CA . PRO A 1 91 ? -10.971 -12.972 -1.128 1.00 45.94 91 PRO A CA 1
ATOM 674 C C . PRO A 1 91 ? -9.855 -12.038 -0.657 1.00 45.94 91 PRO A C 1
ATOM 676 O O . PRO A 1 91 ? -9.070 -11.536 -1.467 1.00 45.94 91 PRO A O 1
ATOM 679 N N . LEU A 1 92 ? -9.799 -11.803 0.654 1.00 51.12 92 LEU A N 1
ATOM 680 C CA . LEU A 1 92 ? -8.554 -11.410 1.297 1.00 51.12 92 LEU A CA 1
ATOM 681 C C . LEU A 1 92 ? -7.534 -12.496 0.932 1.00 51.12 92 LEU A C 1
ATOM 683 O O . LEU A 1 92 ? -7.838 -13.682 1.079 1.00 51.12 92 LEU A O 1
ATOM 687 N N . LYS A 1 93 ? -6.401 -12.094 0.352 1.00 49.75 93 LYS A N 1
ATOM 688 C CA . LYS A 1 93 ? -5.239 -12.978 0.315 1.00 49.75 93 LYS A CA 1
ATOM 689 C C . LYS A 1 93 ? -4.683 -13.019 1.728 1.00 49.75 93 LYS A C 1
ATOM 691 O O . LYS A 1 93 ? -4.334 -11.924 2.231 1.00 49.75 93 LYS A O 1
#

pLDDT: mean 91.57, std 12.03, range [45.94, 98.44]

Radius of gyration: 21.11 Å; chains: 1; bounding box: 56×24×53 Å

Secondary structure (DSSP, 8-state):
--TTSS---HHHHHHT-----SPPPPP-HHHHHHHHHHHHHHHHHTT-SEEEEETTHHHHHHH---PPP-SS--EEEEESSSPPB--SS----